Protein AF-A0A2S2NDX3-F1 (afdb_monomer)

Structure (mmCIF, N/CA/C/O backbone):
data_AF-A0A2S2NDX3-F1
#
_entry.id   AF-A0A2S2NDX3-F1
#
loop_
_atom_site.group_PDB
_atom_site.id
_atom_site.type_symbol
_atom_site.label_atom_id
_atom_site.label_alt_id
_atom_site.label_comp_id
_atom_site.label_asym_id
_atom_site.label_entity_id
_atom_site.label_seq_id
_atom_site.pdbx_PDB_ins_code
_atom_site.Cartn_x
_atom_site.Cartn_y
_atom_site.Cartn_z
_atom_site.occupancy
_atom_site.B_iso_or_equiv
_atom_site.auth_seq_id
_atom_site.auth_comp_id
_atom_site.auth_asym_id
_atom_site.auth_atom_id
_atom_site.pdbx_PDB_model_num
ATOM 1 N N . VAL A 1 1 ? 5.506 4.223 -7.690 1.00 62.53 1 VAL A N 1
ATOM 2 C CA . VAL A 1 1 ? 6.049 4.854 -6.460 1.00 62.53 1 VAL A CA 1
ATOM 3 C C . VAL A 1 1 ? 5.544 4.092 -5.237 1.00 62.53 1 VAL A C 1
ATOM 5 O O . VAL A 1 1 ? 4.364 3.764 -5.174 1.00 62.53 1 VAL A O 1
ATOM 8 N N . ALA A 1 2 ? 6.440 3.712 -4.327 1.00 82.56 2 ALA A N 1
ATOM 9 C CA . ALA A 1 2 ? 6.291 2.559 -3.428 1.00 82.56 2 ALA A CA 1
ATOM 10 C C . ALA A 1 2 ? 5.445 2.774 -2.148 1.00 82.56 2 ALA A C 1
ATOM 12 O O . ALA A 1 2 ? 5.479 1.936 -1.256 1.00 82.56 2 ALA A O 1
ATOM 13 N N . VAL A 1 3 ? 4.672 3.859 -2.046 1.00 85.38 3 VAL A N 1
ATOM 14 C CA . VAL A 1 3 ? 4.015 4.288 -0.792 1.00 85.38 3 VAL A CA 1
ATOM 15 C C . VAL A 1 3 ? 2.614 3.695 -0.598 1.00 85.38 3 VAL A C 1
ATOM 17 O O . VAL A 1 3 ? 2.257 3.240 0.487 1.00 85.38 3 VAL A O 1
ATOM 20 N N . PHE A 1 4 ? 1.809 3.629 -1.661 1.00 89.44 4 PHE A N 1
ATOM 21 C CA . PHE A 1 4 ? 0.392 3.268 -1.534 1.00 89.44 4 PHE A CA 1
ATOM 22 C C . PHE A 1 4 ? 0.151 1.811 -1.139 1.00 89.44 4 PHE A C 1
ATOM 24 O O . PHE A 1 4 ? -0.800 1.515 -0.419 1.00 89.44 4 PHE A O 1
ATOM 31 N N . ARG A 1 5 ? 0.982 0.878 -1.617 1.00 89.56 5 ARG A N 1
ATOM 32 C CA . ARG A 1 5 ? 0.830 -0.546 -1.284 1.00 89.56 5 ARG A CA 1
ATOM 33 C C . ARG A 1 5 ? 1.065 -0.799 0.217 1.00 89.56 5 ARG A C 1
ATOM 35 O O . ARG A 1 5 ? 0.191 -1.428 0.816 1.00 89.56 5 ARG A O 1
ATOM 42 N N . PRO A 1 6 ? 2.158 -0.306 0.833 1.00 91.25 6 PRO A N 1
ATOM 43 C CA . PRO A 1 6 ? 2.337 -0.330 2.285 1.00 91.25 6 PRO A CA 1
ATOM 44 C C . PRO A 1 6 ? 1.163 0.276 3.059 1.00 91.25 6 PRO A C 1
ATOM 46 O O . PRO A 1 6 ? 0.637 -0.388 3.951 1.00 91.25 6 PRO A O 1
ATOM 49 N N . ILE A 1 7 ? 0.688 1.469 2.667 1.00 93.25 7 ILE A N 1
ATOM 50 C CA . ILE A 1 7 ? -0.447 2.133 3.337 1.00 93.25 7 ILE A CA 1
ATOM 51 C C . ILE A 1 7 ? -1.693 1.248 3.289 1.00 93.25 7 ILE A C 1
ATOM 53 O O . ILE A 1 7 ? -2.296 0.976 4.321 1.00 93.25 7 ILE A O 1
ATOM 57 N N . LYS A 1 8 ? -2.065 0.740 2.106 1.00 93.06 8 LYS A N 1
ATOM 58 C CA . LYS A 1 8 ? -3.247 -0.125 1.944 1.00 93.06 8 LYS A CA 1
ATOM 59 C C . LYS A 1 8 ? -3.147 -1.406 2.774 1.00 93.06 8 LYS A C 1
ATOM 61 O O . LYS A 1 8 ? -4.170 -1.901 3.240 1.00 93.06 8 LYS A O 1
ATOM 66 N N . ARG A 1 9 ? -1.941 -1.962 2.932 1.00 92.19 9 ARG A N 1
ATOM 67 C CA . ARG A 1 9 ? -1.713 -3.157 3.754 1.00 92.19 9 ARG A CA 1
ATOM 68 C C . ARG A 1 9 ? -1.907 -2.846 5.238 1.00 92.19 9 ARG A C 1
ATOM 70 O O . ARG A 1 9 ? -2.702 -3.533 5.866 1.00 92.19 9 ARG A O 1
ATOM 77 N N . CYS A 1 10 ? -1.241 -1.821 5.773 1.00 94.00 10 CYS A N 1
ATOM 78 C CA . CYS A 1 10 ? -1.425 -1.456 7.182 1.00 94.00 10 CYS A CA 1
ATOM 79 C C . CYS A 1 10 ? -2.853 -1.012 7.476 1.00 94.00 10 CYS A C 1
ATOM 81 O O . CYS A 1 10 ? -3.415 -1.466 8.460 1.00 94.00 10 CYS A O 1
ATOM 83 N N . TRP A 1 11 ? -3.488 -0.251 6.579 1.00 95.44 11 TRP A N 1
ATOM 84 C CA . TRP A 1 11 ? -4.890 0.133 6.736 1.00 95.44 11 TRP A CA 1
ATOM 85 C C . TRP A 1 11 ? -5.793 -1.086 6.941 1.00 95.44 11 TRP A C 1
ATOM 87 O O . TRP A 1 11 ? -6.600 -1.103 7.863 1.00 95.44 11 TRP A O 1
ATOM 97 N N . ARG A 1 12 ? -5.628 -2.147 6.136 1.00 93.50 12 ARG A N 1
ATOM 98 C CA . ARG A 1 12 ? -6.385 -3.396 6.333 1.00 93.50 12 ARG A CA 1
ATOM 99 C C . ARG A 1 12 ? -6.131 -4.012 7.702 1.00 93.50 12 ARG A C 1
ATOM 101 O O . ARG A 1 12 ? -7.098 -4.376 8.354 1.00 93.50 12 ARG A O 1
ATOM 108 N N . ASN A 1 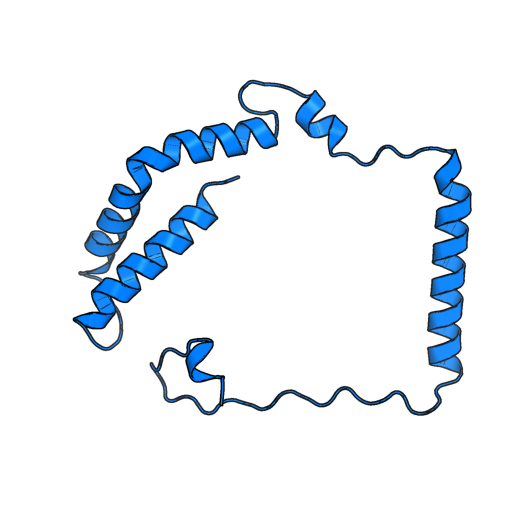13 ? -4.878 -4.072 8.144 1.00 93.25 13 ASN A N 1
ATOM 109 C CA . ASN A 1 13 ? -4.537 -4.612 9.461 1.00 93.25 13 ASN A CA 1
ATOM 110 C C . ASN A 1 13 ? -5.183 -3.788 10.587 1.00 93.25 13 ASN A C 1
ATOM 112 O O . ASN A 1 13 ? -5.778 -4.352 11.499 1.00 93.25 13 ASN A O 1
ATOM 116 N N . THR A 1 14 ? -5.128 -2.457 10.503 1.00 95.25 14 THR A N 1
ATOM 117 C CA . THR A 1 14 ? -5.783 -1.554 11.457 1.00 95.25 14 THR A CA 1
ATOM 118 C C . THR A 1 14 ? -7.294 -1.773 11.485 1.00 95.25 14 THR A C 1
ATOM 120 O O . THR A 1 14 ? -7.887 -1.838 12.563 1.00 95.25 14 THR A O 1
ATOM 123 N N . LEU A 1 15 ? -7.918 -1.941 10.315 1.00 93.31 15 LEU A N 1
ATOM 124 C CA . LEU A 1 15 ? -9.339 -2.260 10.219 1.00 93.31 15 LEU A CA 1
ATOM 125 C C . LEU A 1 15 ? -9.675 -3.637 10.784 1.00 93.31 15 LEU A C 1
ATOM 127 O O . LEU A 1 15 ? -10.699 -3.768 11.447 1.00 93.31 15 LEU A O 1
ATOM 131 N N . ASP A 1 16 ? -8.845 -4.648 10.539 1.00 91.56 16 ASP A N 1
ATOM 132 C CA . ASP A 1 16 ? -9.045 -5.989 11.081 1.00 91.56 16 ASP A CA 1
ATOM 133 C C . ASP A 1 16 ? -8.995 -5.956 12.614 1.00 91.56 16 ASP A C 1
ATOM 135 O 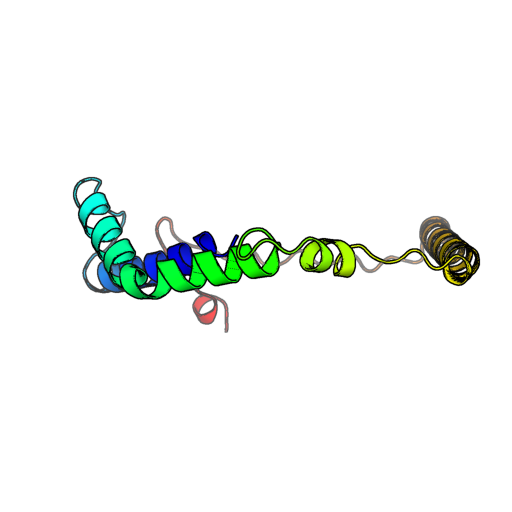O . ASP A 1 16 ? -9.923 -6.441 13.259 1.00 91.56 16 ASP A O 1
ATOM 139 N N . THR A 1 17 ? -8.003 -5.284 13.205 1.00 93.19 17 THR A N 1
ATOM 140 C CA . THR A 1 17 ? -7.906 -5.104 14.664 1.00 93.19 17 THR A CA 1
ATOM 141 C C . THR A 1 17 ? -9.111 -4.359 15.242 1.00 93.19 17 THR A C 1
ATOM 143 O O . THR A 1 17 ? -9.616 -4.728 16.303 1.00 93.19 17 THR A O 1
ATOM 146 N N . TRP A 1 18 ? -9.602 -3.323 14.555 1.00 94.38 18 TRP A N 1
ATOM 147 C CA . TRP A 1 18 ? -10.783 -2.579 15.001 1.00 94.38 18 TRP A CA 1
ATOM 148 C C . TRP A 1 18 ? -12.062 -3.424 14.914 1.00 94.38 18 TRP A C 1
ATOM 150 O O . TRP A 1 18 ? -12.862 -3.417 15.851 1.00 94.38 18 TRP A O 1
ATOM 160 N N . LYS A 1 19 ? -12.228 -4.201 13.835 1.00 90.56 19 LYS A N 1
ATOM 161 C CA . LYS A 1 19 ? -13.397 -5.065 13.594 1.00 90.56 19 LYS A CA 1
ATOM 162 C C . LYS A 1 19 ? -13.482 -6.281 14.514 1.00 90.56 19 LYS A C 1
ATOM 164 O O . LYS A 1 19 ? -14.560 -6.836 14.674 1.00 90.56 19 LYS A O 1
ATOM 169 N N . VAL A 1 20 ? -12.376 -6.698 15.133 1.00 90.50 20 VAL A N 1
ATOM 170 C CA . VAL A 1 20 ? -12.422 -7.721 16.196 1.00 90.50 20 VAL A CA 1
ATOM 171 C C . VAL A 1 20 ? -13.213 -7.214 17.407 1.00 90.50 20 VAL A C 1
ATOM 173 O O . VAL A 1 20 ? -13.880 -7.998 18.072 1.00 90.50 20 VAL A O 1
ATOM 176 N N . LYS A 1 21 ? -13.160 -5.905 17.685 1.00 91.31 21 LYS A N 1
ATOM 177 C CA . LYS A 1 21 ? -13.807 -5.282 18.851 1.00 91.31 21 LYS A CA 1
ATOM 178 C C . LYS A 1 21 ? -15.139 -4.603 18.527 1.00 91.31 21 LYS A C 1
ATOM 180 O O . LYS A 1 21 ? -15.904 -4.317 19.438 1.00 91.31 21 LYS A O 1
ATOM 185 N N . ASN A 1 22 ? -15.402 -4.316 17.252 1.00 91.44 22 ASN A N 1
ATOM 186 C CA . ASN A 1 22 ? -16.551 -3.532 16.802 1.00 91.44 22 ASN A CA 1
ATOM 187 C C . ASN A 1 22 ? -17.218 -4.206 15.599 1.00 91.44 22 ASN A C 1
ATOM 189 O O . ASN A 1 22 ? -16.536 -4.658 14.679 1.00 91.44 22 ASN A O 1
ATOM 193 N N . SER A 1 23 ? -18.549 -4.219 15.557 1.00 86.31 23 SER A N 1
ATOM 194 C CA . SER A 1 23 ? -19.315 -4.685 14.399 1.00 86.31 23 SER A CA 1
ATOM 195 C C . SER A 1 23 ? -19.809 -3.506 13.550 1.00 86.31 23 SER A C 1
ATOM 197 O O . SER A 1 23 ? -20.009 -2.397 14.039 1.00 86.31 23 SER A O 1
ATOM 199 N N . GLY A 1 24 ? -20.011 -3.740 12.251 1.00 85.38 24 GLY A N 1
ATOM 200 C CA . GLY A 1 24 ? -20.622 -2.758 11.352 1.00 85.38 24 GLY A CA 1
ATOM 201 C C . GLY A 1 24 ? -19.658 -1.750 10.712 1.00 85.38 24 GLY A C 1
ATOM 202 O O . GLY A 1 24 ? -18.497 -2.052 10.417 1.00 85.38 24 GLY A O 1
ATOM 203 N N . ILE A 1 25 ? -20.198 -0.572 10.387 1.00 88.44 25 ILE A N 1
ATOM 204 C CA . ILE A 1 25 ? -19.519 0.493 9.635 1.00 88.44 25 ILE A CA 1
ATOM 205 C C . ILE A 1 25 ? -18.696 1.352 10.598 1.00 88.44 25 ILE A C 1
ATOM 207 O O . ILE A 1 25 ? -19.119 1.625 11.715 1.00 88.44 25 ILE A O 1
ATOM 211 N N . ILE A 1 26 ? -17.530 1.811 10.144 1.00 92.06 26 ILE A N 1
ATOM 212 C CA . ILE A 1 26 ? -16.653 2.692 10.921 1.00 92.06 26 ILE A CA 1
ATOM 213 C C . ILE A 1 26 ? -17.333 4.060 11.099 1.00 92.06 26 ILE A C 1
ATOM 215 O O . ILE A 1 26 ? -17.612 4.725 10.094 1.00 92.06 26 ILE A O 1
ATOM 219 N N . PRO A 1 27 ? -17.561 4.523 12.339 1.00 94.19 27 PRO A N 1
ATOM 220 C CA . PRO A 1 27 ? -18.064 5.868 12.593 1.00 94.19 27 PRO A CA 1
ATOM 221 C C . PRO A 1 27 ? -17.080 6.942 12.111 1.00 94.19 27 PRO A C 1
ATOM 223 O O . PRO A 1 27 ? -15.862 6.787 12.224 1.00 94.19 27 PRO A O 1
ATOM 226 N N . LYS A 1 28 ? -17.593 8.086 11.637 1.00 94.12 28 LYS A N 1
ATOM 227 C CA . LYS A 1 28 ? -16.752 9.210 11.173 1.00 94.12 28 LYS A CA 1
ATOM 228 C C . LYS A 1 28 ? -15.816 9.752 12.263 1.00 94.12 28 LYS A C 1
ATOM 230 O O . LYS A 1 28 ? -14.741 10.239 11.939 1.00 94.12 28 LYS A O 1
ATOM 235 N N . SER A 1 29 ? -16.202 9.637 13.534 1.00 96.12 29 SER A N 1
ATOM 236 C CA . SER A 1 29 ? -15.396 10.033 14.698 1.00 96.12 29 SER A CA 1
ATOM 237 C C . SER A 1 29 ? -14.183 9.129 14.942 1.00 96.12 29 SER A C 1
ATOM 239 O O . SER A 1 29 ? -13.166 9.591 15.454 1.00 96.12 29 SER A O 1
ATOM 241 N N . GLU A 1 30 ? -14.266 7.854 14.558 1.00 95.31 30 GLU A N 1
ATOM 242 C CA . GLU A 1 30 ? -13.186 6.880 14.741 1.00 95.31 30 GLU A CA 1
ATOM 243 C C . GLU A 1 30 ? -12.188 6.899 13.578 1.00 95.31 30 GLU A C 1
ATOM 245 O O . GLU A 1 30 ? -11.011 6.584 13.760 1.00 95.31 30 GLU A O 1
ATOM 250 N N . PHE A 1 31 ? -12.621 7.332 12.389 1.00 95.31 31 PHE A N 1
ATOM 251 C CA . PHE A 1 31 ? -11.772 7.375 11.198 1.00 95.31 31 PHE A CA 1
ATO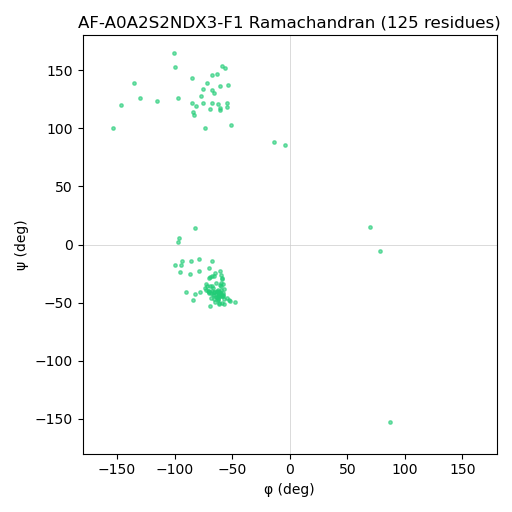M 252 C C . PHE A 1 31 ? -10.431 8.113 11.408 1.00 95.31 31 PHE A C 1
ATOM 254 O O . PHE A 1 31 ? -9.399 7.521 11.078 1.00 95.31 31 PHE A O 1
ATOM 261 N N . PRO A 1 32 ? -10.378 9.333 11.992 1.00 96.88 32 PRO A N 1
ATOM 262 C CA . PRO A 1 32 ? -9.112 10.034 12.212 1.00 96.88 32 PRO A CA 1
ATOM 263 C C . PRO A 1 32 ? -8.136 9.252 13.097 1.00 96.88 32 PRO A C 1
ATOM 265 O O . PRO A 1 32 ? -6.940 9.211 12.807 1.00 96.88 32 PRO A O 1
ATOM 268 N N . LYS A 1 33 ? -8.643 8.582 14.141 1.00 96.50 33 LYS A N 1
ATOM 269 C CA . LYS A 1 33 ? -7.825 7.773 15.058 1.00 96.50 33 LYS A CA 1
ATOM 270 C C . LYS A 1 33 ? -7.231 6.565 14.336 1.00 96.50 33 LYS A C 1
ATOM 272 O O . LYS A 1 33 ? -6.033 6.312 14.427 1.00 96.50 33 LYS A O 1
ATOM 277 N N . LEU A 1 34 ? -8.051 5.849 13.565 1.00 96.81 34 LEU A N 1
ATOM 278 C CA . LEU A 1 34 ? -7.597 4.692 12.788 1.00 96.81 34 LEU A CA 1
ATOM 279 C C . LEU A 1 34 ? -6.571 5.092 11.723 1.00 96.81 34 LEU A C 1
ATOM 281 O O . LEU A 1 34 ? -5.572 4.395 11.526 1.00 96.81 34 LEU A O 1
ATOM 285 N N . LEU A 1 35 ? -6.792 6.223 11.050 1.00 96.00 35 LEU A N 1
ATOM 286 C CA . LEU A 1 35 ? -5.855 6.735 10.056 1.00 96.00 35 LEU A CA 1
ATOM 287 C C . LEU A 1 35 ? -4.512 7.096 10.698 1.00 96.00 35 LEU A C 1
ATOM 289 O O . LEU A 1 35 ? -3.470 6.693 10.182 1.00 96.00 35 LEU A O 1
ATOM 293 N N . ARG A 1 36 ? -4.531 7.783 11.845 1.00 96.25 36 ARG A N 1
ATOM 294 C CA . ARG A 1 36 ? -3.320 8.114 12.603 1.00 96.25 36 ARG A CA 1
ATOM 295 C C . ARG A 1 36 ? -2.530 6.860 12.977 1.00 96.25 36 ARG A C 1
ATOM 297 O O . ARG A 1 36 ? -1.359 6.768 12.619 1.00 96.25 36 ARG A O 1
ATOM 304 N N . ASN A 1 37 ? -3.188 5.863 13.568 1.00 95.06 37 ASN A N 1
ATOM 305 C CA . ASN A 1 37 ? -2.550 4.593 13.932 1.00 95.06 37 ASN A CA 1
ATOM 306 C C . ASN A 1 37 ? -1.902 3.909 12.717 1.00 95.06 37 ASN A C 1
ATOM 308 O O . ASN A 1 37 ? -0.821 3.335 12.811 1.00 95.06 37 ASN A O 1
ATOM 312 N N . THR A 1 38 ? -2.554 3.987 11.554 1.00 95.31 38 THR A N 1
ATOM 313 C CA . THR A 1 38 ? -2.033 3.418 10.302 1.00 95.31 38 THR A CA 1
ATOM 314 C C . THR A 1 38 ? -0.757 4.121 9.838 1.00 95.31 38 THR A C 1
ATOM 316 O O . THR A 1 38 ? 0.170 3.466 9.361 1.00 95.31 38 THR A O 1
ATOM 319 N N . LEU A 1 39 ? -0.704 5.451 9.950 1.00 93.88 39 LEU A N 1
ATOM 320 C CA . LEU A 1 39 ?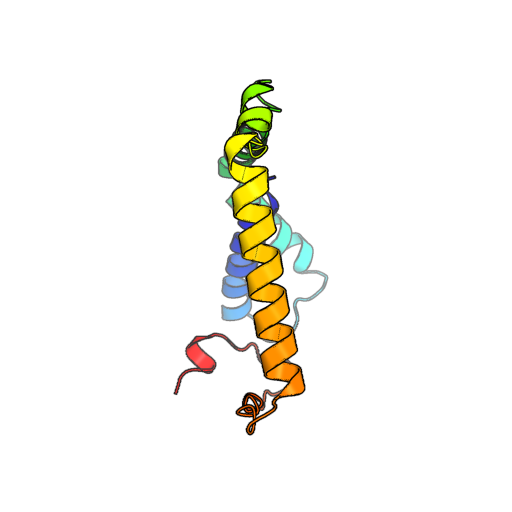 0.462 6.243 9.554 1.00 93.88 39 LEU A CA 1
ATOM 321 C C . LEU A 1 39 ? 1.628 6.068 10.533 1.00 93.88 39 LEU A C 1
ATOM 323 O O . LEU A 1 39 ? 2.768 5.934 10.090 1.00 93.88 39 LEU A O 1
ATOM 327 N N . GLU A 1 40 ? 1.348 5.998 11.835 1.00 94.12 40 GLU A N 1
ATOM 328 C CA . GLU A 1 40 ? 2.356 5.761 12.875 1.00 94.12 40 GLU A CA 1
ATOM 329 C C . GLU A 1 40 ? 3.049 4.404 12.683 1.00 94.12 40 GLU A C 1
ATOM 331 O O . GLU A 1 40 ? 4.279 4.347 12.691 1.00 94.12 40 GLU A O 1
ATOM 336 N N . GLN A 1 41 ? 2.293 3.343 12.364 1.00 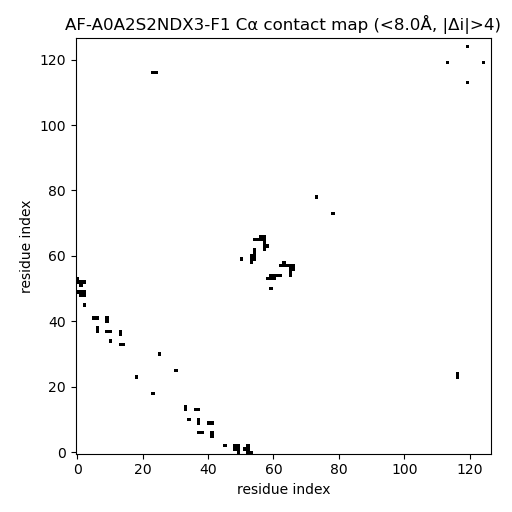90.88 41 GLN A N 1
ATOM 337 C CA . GLN A 1 41 ? 2.847 2.019 12.028 1.00 90.88 41 GLN A CA 1
ATOM 338 C C . GLN A 1 41 ? 3.786 2.032 10.814 1.00 90.88 41 GLN A C 1
ATOM 340 O O . GLN A 1 41 ? 4.649 1.165 10.682 1.00 90.88 41 GLN A O 1
ATOM 345 N N . LEU A 1 42 ? 3.613 2.989 9.900 1.00 90.50 42 LEU A N 1
ATOM 346 C CA . LEU A 1 42 ? 4.420 3.083 8.688 1.00 90.50 42 LEU A CA 1
ATOM 347 C C . LEU A 1 42 ? 5.624 4.010 8.816 1.00 90.50 42 LEU A C 1
ATOM 349 O O . LEU A 1 42 ? 6.502 3.921 7.956 1.00 90.50 42 LEU A O 1
ATOM 353 N N . SER A 1 43 ? 5.642 4.889 9.819 1.00 86.12 43 SER A N 1
ATOM 354 C CA . SER A 1 43 ? 6.546 6.042 9.923 1.00 86.12 43 SER A CA 1
ATOM 355 C C . SER A 1 43 ? 8.012 5.685 9.642 1.00 86.12 43 SER A C 1
ATOM 357 O O . SER A 1 43 ? 8.623 6.274 8.747 1.00 86.12 43 SER A O 1
ATOM 359 N N . GLU A 1 44 ? 8.522 4.636 10.287 1.00 82.38 44 GLU A N 1
ATOM 360 C CA . GLU A 1 44 ? 9.907 4.173 10.150 1.00 82.38 44 GLU A CA 1
ATOM 361 C C . GLU A 1 44 ? 10.220 3.628 8.741 1.00 82.38 44 GLU A C 1
ATOM 363 O O . GLU A 1 44 ? 11.229 3.951 8.112 1.00 82.38 44 GLU A O 1
ATOM 368 N N . SER A 1 45 ? 9.306 2.832 8.177 1.00 87.25 45 SER A N 1
ATOM 369 C CA . SER A 1 45 ? 9.495 2.203 6.861 1.00 87.25 45 SER A CA 1
ATOM 370 C C . SER A 1 45 ? 9.232 3.152 5.686 1.00 87.25 45 SER A C 1
ATOM 372 O O . SER A 1 45 ? 9.729 2.932 4.577 1.00 87.25 45 SER A O 1
ATOM 374 N N . MET A 1 46 ? 8.449 4.213 5.902 1.00 89.75 46 MET A N 1
ATOM 375 C CA . MET A 1 46 ? 7.951 5.088 4.841 1.00 89.75 46 MET A CA 1
ATOM 376 C C . MET A 1 46 ? 9.095 5.784 4.106 1.00 89.75 46 MET A C 1
ATOM 378 O O . MET A 1 46 ? 9.138 5.778 2.874 1.00 89.75 46 MET A O 1
ATOM 382 N N . LYS A 1 47 ? 10.056 6.329 4.857 1.00 90.12 47 LYS A N 1
ATOM 383 C CA . LYS A 1 47 ? 11.227 7.021 4.305 1.00 90.12 47 LYS A CA 1
ATOM 384 C C . LYS A 1 47 ? 12.035 6.100 3.389 1.00 90.12 47 LYS A C 1
ATOM 386 O O . LYS A 1 47 ? 12.404 6.493 2.282 1.00 90.12 47 LYS A O 1
ATOM 391 N N . ASN A 1 48 ? 12.257 4.861 3.820 1.00 90.69 48 ASN A N 1
ATOM 392 C CA . ASN A 1 48 ? 13.018 3.870 3.060 1.00 90.69 48 ASN A CA 1
ATOM 393 C C . ASN A 1 48 ? 12.250 3.388 1.825 1.00 90.69 48 ASN A C 1
ATOM 395 O O . ASN A 1 48 ? 12.831 3.292 0.744 1.00 90.69 48 ASN A O 1
ATOM 399 N N . ASN A 1 49 ? 10.936 3.183 1.943 1.00 91.19 49 ASN A N 1
ATOM 400 C CA . ASN A 1 49 ? 10.075 2.837 0.812 1.00 91.19 49 ASN A CA 1
ATOM 401 C C . ASN A 1 49 ? 10.079 3.939 -0.256 1.00 91.19 49 ASN A C 1
ATOM 403 O O . ASN A 1 49 ? 10.203 3.640 -1.443 1.00 91.19 49 ASN A O 1
ATOM 407 N N . ILE A 1 50 ? 9.989 5.211 0.147 1.00 91.88 50 ILE A N 1
ATOM 408 C CA . ILE A 1 50 ? 10.059 6.353 -0.776 1.00 91.88 50 ILE A CA 1
ATOM 409 C C . ILE A 1 50 ? 11.410 6.374 -1.491 1.00 91.88 50 ILE A C 1
ATOM 411 O O . ILE A 1 50 ? 11.439 6.383 -2.722 1.00 91.88 50 ILE A O 1
ATOM 415 N N . LYS A 1 51 ? 12.518 6.304 -0.739 1.00 92.38 51 LYS A N 1
ATOM 416 C CA . LYS A 1 51 ? 13.875 6.275 -1.305 1.00 92.38 51 LYS A CA 1
ATOM 417 C C . LYS A 1 51 ? 14.061 5.117 -2.286 1.00 92.38 51 LYS A C 1
ATOM 419 O O . LYS A 1 51 ? 14.530 5.331 -3.397 1.00 92.38 51 LYS A O 1
ATOM 424 N N . SER A 1 52 ? 13.638 3.910 -1.916 1.00 91.12 52 SER A N 1
ATOM 425 C CA . SER A 1 52 ? 13.710 2.727 -2.782 1.00 91.12 52 SER A CA 1
ATOM 426 C C . SER A 1 52 ? 12.860 2.893 -4.047 1.00 91.12 52 SER A C 1
ATOM 428 O O . SER A 1 52 ? 13.324 2.636 -5.159 1.00 91.12 52 SER A O 1
ATOM 430 N N . GLY A 1 53 ? 11.634 3.404 -3.899 1.00 92.44 53 GLY A N 1
ATOM 431 C CA . GLY A 1 53 ? 10.735 3.679 -5.015 1.00 92.44 53 GLY A CA 1
ATOM 432 C C . GLY A 1 53 ? 11.302 4.703 -5.998 1.00 92.44 53 GLY A C 1
ATOM 433 O O . GLY A 1 53 ? 11.191 4.494 -7.203 1.00 92.44 53 GLY A O 1
ATOM 434 N N . PHE A 1 54 ? 11.922 5.772 -5.497 1.00 94.19 54 PHE A N 1
ATOM 435 C CA . PHE A 1 54 ? 12.581 6.786 -6.324 1.00 94.19 54 PHE A CA 1
ATOM 436 C C . PHE A 1 54 ? 13.890 6.295 -6.937 1.00 94.19 54 PHE A C 1
ATOM 438 O O . PHE A 1 54 ? 14.197 6.645 -8.076 1.00 94.19 54 PHE A O 1
ATOM 445 N N . SER A 1 55 ? 14.633 5.440 -6.240 1.00 93.62 55 SER A N 1
ATOM 446 C CA . SER A 1 55 ? 15.836 4.809 -6.784 1.00 93.62 55 SER A CA 1
ATOM 447 C C . SER A 1 55 ? 15.494 3.893 -7.960 1.00 93.62 55 SER A C 1
ATOM 449 O O . SER A 1 55 ? 16.153 3.922 -9.000 1.00 93.62 55 SER A O 1
ATOM 451 N N . ALA A 1 56 ? 14.397 3.139 -7.853 1.00 90.62 56 ALA A N 1
ATOM 452 C CA . ALA A 1 56 ? 13.915 2.278 -8.928 1.00 90.62 56 ALA A CA 1
ATOM 453 C C . ALA A 1 56 ? 13.464 3.054 -10.180 1.00 90.62 56 ALA A C 1
ATOM 455 O O . ALA A 1 56 ? 13.456 2.477 -11.270 1.00 90.62 56 ALA A O 1
ATOM 456 N N . THR A 1 57 ? 13.071 4.322 -10.041 1.00 92.38 57 THR A N 1
ATOM 457 C CA . THR A 1 57 ? 12.712 5.209 -11.160 1.00 92.38 57 THR A CA 1
ATOM 458 C C . THR A 1 57 ? 13.859 6.124 -11.587 1.00 92.38 57 THR A C 1
ATOM 460 O O . THR A 1 57 ? 13.656 6.954 -12.461 1.00 92.38 57 THR A O 1
ATOM 463 N N . GLY A 1 58 ? 15.043 6.014 -10.974 1.00 93.25 58 GLY A N 1
ATOM 464 C CA . GLY A 1 58 ? 16.187 6.877 -11.283 1.00 93.25 58 GLY A CA 1
ATOM 465 C C . GLY A 1 58 ? 16.029 8.336 -10.844 1.00 93.25 58 GLY A C 1
ATOM 466 O O . GLY A 1 58 ? 16.792 9.180 -11.300 1.00 93.25 58 GLY A O 1
ATOM 467 N N . ILE A 1 59 ? 15.052 8.642 -9.981 1.00 93.75 59 ILE A N 1
ATOM 468 C CA . ILE A 1 59 ? 14.797 10.001 -9.475 1.00 93.75 59 ILE A CA 1
ATOM 469 C C . ILE A 1 59 ? 15.735 10.321 -8.306 1.00 93.75 59 ILE A C 1
ATOM 471 O O . ILE A 1 59 ? 16.271 11.421 -8.236 1.00 93.75 59 ILE A O 1
ATOM 475 N N . TYR A 1 60 ? 15.939 9.370 -7.386 1.00 93.06 60 TYR A N 1
ATOM 476 C CA . TYR A 1 60 ? 16.782 9.587 -6.208 1.00 93.06 60 TYR A CA 1
ATOM 477 C C . TYR A 1 60 ? 17.534 8.319 -5.755 1.00 93.06 60 TYR A C 1
ATOM 479 O O . TYR A 1 60 ? 16.885 7.344 -5.367 1.00 93.06 60 TYR A O 1
ATOM 487 N N . PRO A 1 61 ? 18.881 8.337 -5.722 1.00 93.75 61 PRO A N 1
ATOM 488 C CA . PRO A 1 61 ? 19.745 9.329 -6.370 1.00 93.75 61 PRO A CA 1
ATOM 489 C C . PRO A 1 61 ? 19.465 9.414 -7.876 1.00 93.75 61 PRO A C 1
ATOM 491 O O . PRO A 1 61 ? 19.009 8.435 -8.473 1.00 93.75 61 PRO A O 1
ATOM 494 N N . PHE A 1 62 ? 19.701 10.580 -8.477 1.00 95.88 62 PHE A N 1
ATOM 495 C CA . PHE A 1 62 ? 19.430 10.777 -9.898 1.00 95.88 62 PHE A CA 1
ATOM 496 C C . PHE A 1 62 ? 20.303 9.842 -10.745 1.00 95.88 62 PHE A C 1
ATOM 498 O O . PHE A 1 62 ? 21.530 9.875 -10.663 1.00 95.88 62 PHE A O 1
ATOM 505 N N . ASN A 1 63 ? 19.671 8.986 -11.548 1.00 95.88 63 ASN A N 1
ATOM 506 C CA . ASN A 1 63 ? 20.353 8.074 -12.460 1.00 95.88 63 ASN A CA 1
ATOM 507 C C . ASN A 1 63 ? 19.449 7.732 -13.651 1.00 95.88 63 ASN A C 1
ATOM 509 O O . ASN A 1 63 ? 18.601 6.839 -13.573 1.00 95.88 63 ASN A O 1
ATOM 513 N N . LYS A 1 64 ? 19.683 8.397 -14.787 1.00 94.12 64 LYS A N 1
ATOM 514 C CA . LYS A 1 64 ? 18.935 8.176 -16.035 1.00 94.12 64 LYS A CA 1
ATOM 515 C C . LYS A 1 64 ? 19.005 6.736 -16.561 1.00 94.12 64 LYS A C 1
ATOM 517 O O . LYS A 1 64 ? 18.036 6.260 -17.146 1.00 94.12 64 LYS A O 1
ATOM 522 N N . GLN A 1 65 ? 20.099 6.013 -16.302 1.00 94.19 65 GLN A N 1
ATOM 523 C CA . GLN A 1 65 ? 20.274 4.642 -16.796 1.00 94.19 65 GLN A CA 1
ATOM 524 C C . GLN A 1 65 ? 19.262 3.672 -16.176 1.00 94.19 65 GLN A C 1
ATOM 526 O O . GLN A 1 65 ? 18.849 2.713 -16.820 1.00 94.19 65 GLN A O 1
ATOM 531 N N . LYS A 1 66 ? 18.769 3.948 -14.958 1.00 92.81 66 LYS A N 1
ATOM 532 C CA . LYS A 1 66 ? 17.690 3.156 -14.336 1.00 92.81 66 LYS A CA 1
ATOM 533 C C . LYS A 1 66 ? 16.405 3.148 -15.164 1.00 92.81 66 LYS A C 1
ATOM 535 O O . LYS A 1 66 ? 15.670 2.163 -15.110 1.00 92.81 66 LYS A O 1
ATOM 540 N N . VAL A 1 67 ? 16.120 4.242 -15.869 1.00 90.25 67 VAL A N 1
ATOM 541 C CA . VAL A 1 67 ? 14.958 4.356 -16.757 1.00 90.25 67 VAL A CA 1
ATOM 542 C C . VAL A 1 67 ? 15.287 3.764 -18.120 1.00 90.25 67 VAL A C 1
ATOM 544 O O . VAL A 1 67 ? 14.523 2.932 -18.595 1.00 90.25 67 VAL A O 1
ATOM 547 N N . LEU A 1 68 ? 16.436 4.122 -18.703 1.00 90.25 68 LEU A N 1
ATOM 548 C CA . LEU A 1 68 ? 16.849 3.644 -20.028 1.00 90.25 68 LEU A CA 1
ATOM 549 C C . LEU A 1 68 ? 16.928 2.112 -20.096 1.00 90.25 68 LEU A C 1
ATOM 551 O O . LEU A 1 68 ? 16.387 1.528 -21.023 1.00 90.25 68 LEU A O 1
ATOM 555 N N . ASN A 1 69 ? 17.457 1.451 -19.063 1.00 88.88 69 ASN A N 1
ATOM 556 C CA . ASN A 1 69 ? 17.533 -0.015 -19.004 1.00 88.88 69 ASN A CA 1
ATOM 557 C C . ASN A 1 69 ? 16.163 -0.712 -18.884 1.00 88.88 69 ASN A C 1
ATOM 559 O O . ASN A 1 69 ? 16.082 -1.929 -19.018 1.00 88.88 69 ASN A O 1
ATOM 563 N N . LYS A 1 70 ? 15.093 0.023 -18.552 1.00 86.56 70 LYS A N 1
ATOM 564 C CA . LYS A 1 70 ? 13.717 -0.506 -18.510 1.00 86.56 70 LYS A CA 1
ATOM 565 C C . LYS A 1 70 ? 12.965 -0.286 -19.812 1.00 86.56 70 LYS A C 1
ATOM 567 O O . LYS A 1 70 ? 11.898 -0.871 -19.984 1.00 86.56 70 LYS A O 1
ATOM 572 N N . VAL A 1 71 ? 13.477 0.576 -20.685 1.00 86.12 71 VAL A N 1
ATOM 573 C CA . VAL A 1 71 ? 12.943 0.728 -22.031 1.00 86.12 71 VAL A CA 1
ATOM 574 C C . VAL A 1 71 ? 13.429 -0.485 -22.822 1.00 86.12 71 VAL A C 1
ATOM 576 O O . VAL A 1 71 ? 14.640 -0.702 -22.878 1.00 86.12 71 VAL A O 1
ATOM 579 N N . PRO A 1 72 ? 12.529 -1.305 -23.391 1.00 81.44 72 PRO A N 1
ATOM 580 C CA . PRO A 1 72 ? 12.936 -2.404 -24.250 1.00 81.44 72 PRO A CA 1
ATOM 581 C C . PRO A 1 72 ? 13.830 -1.863 -25.365 1.00 81.44 72 PRO A C 1
ATOM 583 O O . PRO A 1 72 ? 13.427 -0.964 -26.106 1.00 81.44 72 PRO A O 1
ATOM 586 N N . SER A 1 73 ? 15.055 -2.372 -25.459 1.00 72.12 73 SER A N 1
ATOM 587 C CA . SER A 1 73 ? 15.931 -2.068 -26.583 1.00 72.12 73 SER A CA 1
ATOM 588 C C . SER A 1 73 ? 15.338 -2.738 -27.816 1.00 72.12 73 SER A C 1
ATOM 590 O O . SER A 1 73 ? 15.202 -3.959 -27.853 1.00 72.12 73 SER A O 1
ATOM 592 N N . ARG A 1 74 ? 14.942 -1.942 -28.809 1.00 63.75 74 ARG A N 1
ATOM 593 C CA . ARG A 1 74 ? 14.545 -2.460 -30.116 1.00 63.75 74 ARG A CA 1
ATOM 594 C C . ARG A 1 74 ? 15.823 -2.903 -30.824 1.00 63.75 74 ARG A C 1
ATOM 596 O O . ARG A 1 74 ? 16.589 -2.059 -31.275 1.00 63.75 74 ARG A O 1
ATOM 603 N N . SER A 1 75 ? 16.112 -4.200 -30.820 1.00 66.94 75 SER A N 1
ATOM 604 C CA . SER A 1 75 ? 17.148 -4.765 -31.683 1.00 66.94 75 SER A CA 1
ATOM 605 C C . SER A 1 75 ? 16.580 -4.872 -33.094 1.00 66.94 75 SER A C 1
ATOM 607 O O . SER A 1 75 ? 15.503 -5.437 -33.277 1.00 66.94 75 SER A O 1
ATOM 609 N N . GLU A 1 76 ? 17.285 -4.333 -34.089 1.00 62.16 76 GLU A N 1
ATOM 610 C CA . GLU A 1 76 ? 16.812 -4.347 -35.484 1.00 62.16 76 GLU A CA 1
ATOM 611 C C . GLU A 1 76 ? 16.624 -5.774 -36.033 1.00 62.16 76 GLU A C 1
ATOM 613 O O . GLU A 1 76 ? 15.799 -6.005 -36.911 1.00 62.16 76 GLU A O 1
ATOM 618 N N . GLU A 1 77 ? 17.303 -6.762 -35.443 1.00 60.06 77 GLU A N 1
ATOM 619 C CA . GLU A 1 77 ? 17.159 -8.185 -35.776 1.00 60.06 77 GLU A CA 1
ATOM 620 C C . GLU A 1 77 ? 15.799 -8.780 -35.355 1.00 60.06 77 GLU A C 1
ATOM 622 O O . GLU A 1 77 ? 15.304 -9.698 -36.007 1.00 60.06 77 GLU A O 1
ATOM 627 N N . ASN A 1 78 ? 15.150 -8.239 -34.315 1.00 57.81 78 ASN A N 1
ATOM 628 C CA . ASN A 1 78 ? 13.879 -8.763 -33.795 1.00 57.81 78 ASN A CA 1
ATOM 629 C C . ASN A 1 78 ? 12.643 -8.223 -34.529 1.00 57.81 78 ASN A C 1
ATOM 631 O O . ASN A 1 78 ? 11.558 -8.776 -34.365 1.00 57.81 78 ASN A O 1
ATOM 635 N N . ASP A 1 79 ? 12.765 -7.158 -35.324 1.00 59.91 79 ASP A N 1
ATOM 636 C CA . ASP A 1 79 ? 11.602 -6.517 -35.950 1.00 59.91 79 ASP A CA 1
ATOM 637 C C . ASP A 1 79 ? 10.966 -7.388 -37.041 1.00 59.91 79 ASP A C 1
ATOM 639 O O . ASP A 1 79 ? 9.740 -7.480 -37.123 1.00 59.91 79 ASP A O 1
ATOM 643 N N . ASN A 1 80 ? 11.780 -8.068 -37.853 1.00 61.72 80 ASN A N 1
ATOM 644 C CA . ASN A 1 80 ? 11.271 -8.925 -38.926 1.00 61.72 80 ASN A CA 1
ATOM 645 C C . ASN A 1 80 ? 10.657 -10.226 -38.393 1.00 61.72 80 ASN A C 1
ATOM 647 O O . ASN A 1 80 ? 9.637 -10.675 -38.915 1.00 61.72 80 ASN A O 1
ATOM 651 N N . ASP A 1 81 ? 11.247 -10.813 -37.351 1.00 64.38 81 ASP A N 1
ATOM 652 C CA . ASP A 1 81 ? 10.778 -12.077 -36.774 1.00 64.38 81 ASP A CA 1
ATOM 653 C C . ASP A 1 81 ? 9.539 -11.871 -35.881 1.00 64.38 81 ASP A C 1
ATOM 655 O O . ASP A 1 81 ? 8.544 -12.588 -36.004 1.00 64.38 81 ASP A O 1
ATOM 659 N N . LEU A 1 82 ? 9.517 -10.801 -35.071 1.00 63.94 82 LEU A N 1
ATOM 660 C CA . LEU A 1 82 ? 8.354 -10.438 -34.253 1.00 63.94 82 LEU A CA 1
ATOM 661 C C . LEU A 1 82 ? 7.162 -9.993 -35.109 1.00 63.94 82 LEU A C 1
ATOM 663 O O . LEU A 1 82 ? 6.022 -10.350 -34.802 1.00 63.94 82 LEU A O 1
ATOM 667 N N . SER A 1 83 ? 7.406 -9.225 -36.179 1.00 66.88 83 SER A N 1
ATOM 668 C CA . SER A 1 83 ? 6.342 -8.801 -37.093 1.00 66.88 83 SER A CA 1
ATOM 669 C C . SER A 1 83 ? 5.708 -10.003 -37.788 1.00 66.88 83 SER A C 1
ATOM 671 O O . SER A 1 83 ? 4.480 -10.099 -37.785 1.00 66.88 83 SER A O 1
ATOM 673 N N . ARG A 1 84 ? 6.521 -10.951 -38.284 1.00 69.06 84 ARG A N 1
ATOM 674 C CA . ARG A 1 84 ? 6.040 -12.207 -38.883 1.00 69.06 84 ARG A CA 1
ATOM 675 C C . ARG A 1 84 ? 5.251 -13.048 -37.884 1.00 69.06 84 ARG A C 1
ATOM 677 O O . ARG A 1 84 ? 4.105 -13.391 -38.173 1.00 69.06 84 ARG A O 1
ATOM 684 N N . SER A 1 85 ? 5.805 -13.281 -36.694 1.00 7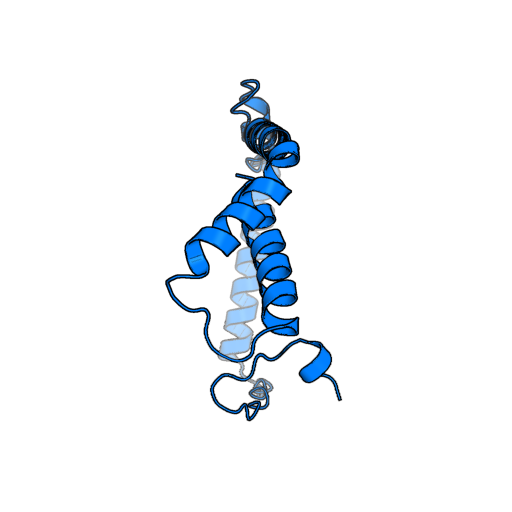8.50 85 SER A N 1
ATOM 685 C CA . SER A 1 85 ? 5.159 -14.069 -35.638 1.00 78.50 85 SER A CA 1
ATOM 686 C C . SER A 1 85 ? 3.801 -13.493 -35.221 1.00 78.50 85 SER A C 1
ATOM 688 O O . SER A 1 85 ? 2.822 -14.230 -35.091 1.00 78.50 85 SER A O 1
ATOM 690 N N . TRP A 1 86 ? 3.699 -12.168 -35.063 1.00 82.31 86 TRP A N 1
ATOM 691 C CA . TRP A 1 86 ? 2.430 -11.536 -34.703 1.00 82.31 86 TRP A CA 1
ATOM 692 C C . TRP A 1 86 ? 1.407 -11.593 -35.840 1.00 82.31 86 TRP A C 1
ATOM 694 O O . TRP A 1 86 ? 0.236 -11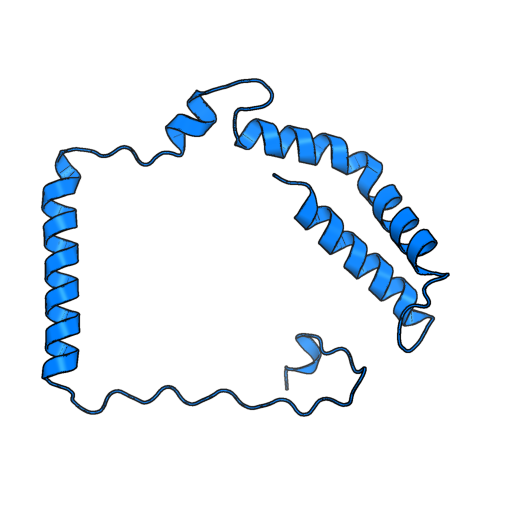.879 -35.583 1.00 82.31 86 TRP A O 1
ATOM 704 N N . THR A 1 87 ? 1.826 -11.361 -37.092 1.00 86.69 87 THR A N 1
ATOM 705 C CA . THR A 1 87 ? 0.917 -11.487 -38.241 1.00 86.69 87 THR A CA 1
ATOM 706 C C . THR A 1 87 ? 0.393 -12.908 -38.407 1.00 86.69 87 THR A C 1
ATOM 708 O O . THR A 1 87 ? -0.792 -13.080 -38.673 1.00 86.69 87 THR A O 1
ATOM 711 N N . GLU A 1 88 ? 1.234 -13.917 -38.191 1.00 87.56 88 GLU A N 1
ATOM 712 C CA . GLU A 1 88 ? 0.856 -15.325 -38.314 1.00 87.56 88 GLU A CA 1
ATOM 713 C C . GLU A 1 88 ? -0.120 -15.735 -37.202 1.00 87.56 88 GLU A C 1
ATOM 715 O O . GLU A 1 88 ? -1.205 -16.238 -37.490 1.00 87.56 88 GLU A O 1
ATOM 720 N N . ALA A 1 89 ? 0.163 -15.363 -35.947 1.00 85.56 89 ALA A N 1
ATOM 721 C CA . ALA A 1 89 ? -0.767 -15.566 -34.833 1.00 85.56 89 ALA A CA 1
ATOM 722 C C . ALA A 1 89 ? -2.117 -14.853 -35.049 1.00 85.56 89 ALA A C 1
ATOM 724 O O . ALA A 1 89 ? -3.171 -15.358 -34.659 1.00 85.56 89 ALA A O 1
ATOM 725 N N . PHE A 1 90 ? -2.110 -13.671 -35.672 1.00 88.19 90 PHE A N 1
ATOM 726 C CA . PHE A 1 90 ? -3.337 -12.946 -35.996 1.00 88.19 90 PHE A CA 1
ATOM 727 C C . PHE A 1 90 ? -4.141 -13.645 -37.101 1.00 88.19 90 PHE A C 1
ATOM 729 O O . PHE A 1 90 ? -5.366 -13.747 -36.996 1.00 88.19 90 PHE A O 1
ATOM 736 N N . VAL A 1 91 ? -3.465 -14.169 -38.130 1.00 89.69 91 VAL A N 1
ATOM 737 C CA . VAL A 1 91 ? -4.087 -14.977 -39.189 1.00 89.69 91 VAL A CA 1
ATOM 738 C C . VAL A 1 91 ? -4.698 -16.256 -38.615 1.00 89.69 91 VAL A C 1
ATOM 740 O O . VAL A 1 91 ? -5.831 -16.578 -38.976 1.00 89.69 91 VAL A O 1
ATOM 743 N N . ASP A 1 92 ? -4.033 -16.932 -37.679 1.00 86.50 92 ASP A N 1
ATOM 744 C CA . ASP A 1 92 ? -4.572 -18.116 -36.996 1.00 86.50 92 ASP A CA 1
ATOM 745 C C . ASP A 1 92 ? -5.841 -17.791 -36.203 1.00 86.50 92 ASP A C 1
ATOM 747 O O . ASP A 1 92 ? -6.868 -18.448 -36.375 1.00 86.50 92 ASP A O 1
ATOM 751 N N . ILE A 1 93 ? -5.827 -16.713 -35.409 1.00 86.06 93 ILE A N 1
A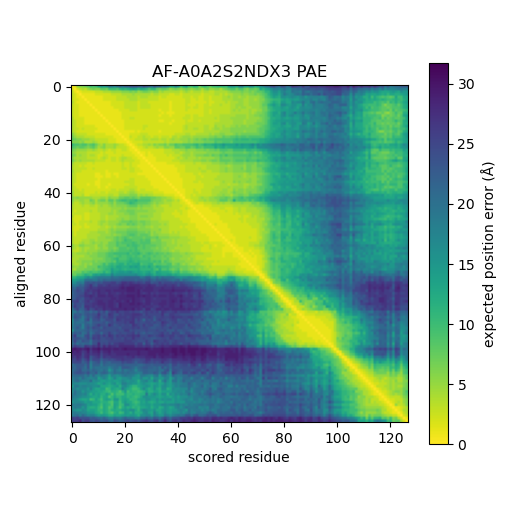TOM 752 C CA . ILE A 1 93 ? -7.013 -16.264 -34.661 1.00 86.06 93 ILE A CA 1
ATOM 753 C C . ILE A 1 93 ? -8.180 -15.973 -35.615 1.00 86.06 93 ILE A C 1
ATOM 755 O O . ILE A 1 93 ? -9.321 -16.360 -35.348 1.00 86.06 93 ILE A O 1
ATOM 759 N N . LEU A 1 94 ? -7.923 -15.287 -36.732 1.00 87.44 94 LEU A N 1
ATOM 760 C CA . LEU A 1 94 ? -8.957 -14.992 -37.725 1.00 87.44 94 LEU A CA 1
ATOM 761 C C . LEU A 1 94 ? -9.458 -16.257 -38.430 1.00 87.44 94 LEU A C 1
ATOM 763 O O . LEU A 1 94 ? -10.653 -16.361 -38.717 1.00 87.44 94 LEU A O 1
ATOM 767 N N . SER A 1 95 ? -8.573 -17.221 -38.671 1.00 85.88 95 SER A N 1
ATOM 768 C CA . SER A 1 95 ? -8.904 -18.520 -39.255 1.00 85.88 95 SER A CA 1
ATOM 769 C C . SER A 1 95 ? -9.785 -19.338 -38.314 1.00 85.88 95 SER A C 1
ATOM 771 O O . SER A 1 95 ? -10.817 -19.851 -38.745 1.00 85.88 95 SER A O 1
ATOM 773 N N . ASP A 1 96 ? -9.472 -19.369 -37.020 1.00 81.56 96 ASP A N 1
ATOM 774 C CA . ASP A 1 96 ? -10.291 -20.004 -35.982 1.00 81.56 96 ASP A CA 1
ATOM 775 C C . ASP A 1 96 ? -11.677 -19.356 -35.862 1.00 81.56 96 ASP A C 1
ATOM 777 O O . ASP A 1 96 ? -12.701 -20.041 -35.747 1.00 81.56 96 ASP A O 1
ATOM 781 N N . VAL A 1 97 ? -11.743 -18.022 -35.938 1.00 81.50 97 VAL A N 1
ATOM 782 C CA . VAL A 1 97 ? -13.013 -17.277 -35.929 1.00 81.50 97 VAL A CA 1
ATOM 783 C C . VAL A 1 97 ? -13.835 -17.548 -37.191 1.00 81.50 97 VAL A C 1
ATOM 785 O O . VAL A 1 97 ? -15.064 -17.638 -37.104 1.00 81.50 97 VAL A O 1
ATOM 788 N N . ARG A 1 98 ? -13.182 -17.681 -38.349 1.00 80.50 98 ARG A N 1
ATOM 789 C CA . ARG A 1 98 ? -13.823 -17.984 -39.636 1.00 80.50 98 ARG A CA 1
ATOM 790 C C . ARG A 1 98 ? -14.311 -19.433 -39.708 1.00 80.50 98 ARG A C 1
ATOM 792 O O . ARG A 1 98 ? -15.378 -19.676 -40.262 1.00 80.50 98 ARG A O 1
ATOM 799 N N . ASN A 1 99 ? -13.573 -20.369 -39.113 1.00 79.00 99 ASN A N 1
ATOM 800 C CA . ASN A 1 99 ? -13.824 -21.808 -39.208 1.00 79.00 99 ASN A CA 1
ATOM 801 C C . ASN A 1 99 ? -14.630 -22.394 -38.037 1.00 79.00 99 ASN A C 1
ATOM 803 O O . ASN A 1 99 ? -14.770 -23.614 -37.988 1.00 79.00 99 ASN A O 1
ATOM 807 N N . LYS A 1 100 ? -15.133 -21.561 -37.105 1.00 64.00 100 LYS A N 1
ATOM 808 C CA . LYS A 1 100 ? -15.896 -21.916 -35.884 1.00 64.00 100 LYS A CA 1
ATOM 809 C C . LYS A 1 100 ? -16.413 -23.365 -35.839 1.00 64.00 100 LYS A C 1
ATOM 811 O O . LYS A 1 100 ? -17.566 -23.642 -36.160 1.00 64.00 100 LYS A O 1
ATOM 816 N N . LYS A 1 101 ? -15.577 -24.269 -35.323 1.00 59.47 101 LYS A N 1
ATOM 817 C CA . LYS A 1 101 ? -16.034 -25.480 -34.636 1.00 59.47 101 LYS A CA 1
ATOM 818 C C . LYS A 1 101 ? -16.289 -25.078 -33.188 1.00 59.47 101 LYS A C 1
ATOM 820 O O . LYS A 1 101 ? -15.401 -24.515 -32.558 1.00 59.47 101 LYS A O 1
ATOM 825 N N . ASP A 1 102 ? -17.521 -25.273 -32.728 1.00 62.47 102 ASP A N 1
ATOM 826 C CA . ASP A 1 102 ? -18.044 -25.039 -31.374 1.00 62.47 102 ASP A CA 1
ATOM 827 C C . ASP A 1 102 ? -17.013 -24.589 -30.321 1.00 62.47 102 ASP A C 1
ATOM 829 O O . ASP A 1 102 ? -16.470 -25.387 -29.556 1.00 62.47 102 ASP A O 1
ATOM 833 N N . LEU A 1 103 ? -16.755 -23.277 -30.247 1.00 62.69 103 LEU A N 1
ATOM 834 C CA . LEU A 1 103 ? -15.922 -22.714 -29.188 1.00 62.69 103 LEU A CA 1
ATOM 835 C C . LEU A 1 103 ? -16.581 -23.029 -27.843 1.00 62.69 103 LEU A C 1
ATOM 837 O O . LEU A 1 103 ? -17.692 -22.566 -27.563 1.00 62.69 103 LEU A O 1
ATOM 841 N N . VAL A 1 104 ? -15.885 -23.805 -27.007 1.00 64.69 104 VAL A N 1
ATOM 842 C CA . VAL A 1 104 ? -16.296 -24.143 -25.640 1.00 64.69 104 VAL A CA 1
ATOM 843 C C . VAL A 1 104 ? -16.649 -22.850 -24.904 1.00 64.69 104 VAL A C 1
ATOM 845 O O . VAL A 1 104 ? -15.778 -22.078 -24.496 1.00 64.69 104 VAL A O 1
ATOM 848 N N . LYS A 1 105 ? -17.950 -22.575 -24.752 1.00 68.00 105 LYS A N 1
ATOM 849 C CA . LYS A 1 105 ? -18.429 -21.374 -24.062 1.00 68.00 105 LYS A CA 1
ATOM 850 C C . LYS A 1 105 ? -17.907 -21.414 -22.628 1.00 68.00 105 LYS A C 1
ATOM 852 O O . LYS A 1 105 ? -18.283 -22.295 -21.853 1.00 68.00 105 LYS A O 1
ATOM 857 N N . LYS A 1 106 ? -17.052 -20.452 -22.256 1.00 71.44 106 LYS A N 1
ATOM 858 C CA . LYS A 1 106 ? -16.583 -20.305 -20.871 1.00 71.44 106 LYS A CA 1
ATOM 859 C C . LYS A 1 106 ? -17.803 -20.205 -19.951 1.00 71.44 106 LYS A C 1
ATOM 861 O O . LYS A 1 106 ? -18.616 -19.290 -20.080 1.00 71.44 106 LYS A O 1
ATOM 866 N N . ARG A 1 1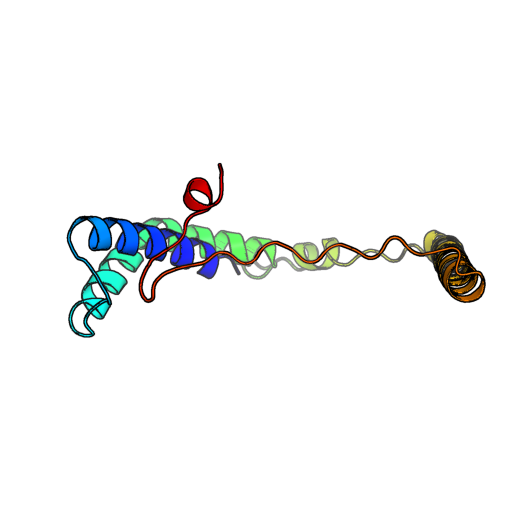07 ? -17.950 -21.164 -19.032 1.00 74.00 107 ARG A N 1
ATOM 867 C CA . ARG A 1 107 ? -19.057 -21.174 -18.067 1.00 74.00 107 ARG A CA 1
ATOM 868 C C . ARG A 1 107 ? -18.912 -19.982 -17.121 1.00 74.00 107 ARG A C 1
ATOM 870 O O . ARG A 1 107 ? -17.843 -19.752 -16.561 1.00 74.00 107 ARG A O 1
ATOM 877 N N . ARG A 1 108 ? -19.995 -19.222 -16.936 1.00 78.25 108 ARG A N 1
ATOM 878 C CA . ARG A 1 108 ? -20.034 -18.103 -15.984 1.00 78.25 108 ARG A CA 1
ATOM 879 C C . ARG A 1 108 ? -19.773 -18.627 -14.568 1.00 78.25 108 ARG A C 1
ATOM 881 O O . ARG A 1 108 ? -20.342 -19.643 -14.177 1.00 78.25 108 ARG A O 1
ATOM 888 N N . GLY A 1 109 ? -18.948 -17.919 -13.795 1.00 76.94 109 GLY A N 1
ATOM 889 C CA . GLY A 1 109 ? -18.692 -18.257 -12.392 1.00 76.94 109 GLY A CA 1
ATOM 890 C C . GLY A 1 109 ? -19.967 -18.264 -11.533 1.00 76.94 109 GLY A C 1
ATOM 891 O O . GLY A 1 109 ? -20.945 -17.573 -11.843 1.00 76.94 109 GLY A O 1
ATOM 892 N N . LYS A 1 110 ? -19.959 -19.047 -10.443 1.00 81.75 110 LYS A N 1
ATOM 893 C CA . LYS A 1 110 ? -21.060 -19.094 -9.464 1.00 81.75 110 LYS A CA 1
ATOM 894 C C . LYS A 1 110 ? -21.148 -17.767 -8.704 1.00 81.75 110 LYS A C 1
ATOM 896 O O . LYS A 1 110 ? -20.142 -17.254 -8.222 1.00 81.75 110 LYS A O 1
ATOM 901 N N . LYS A 1 111 ? -22.363 -17.223 -8.580 1.00 82.81 111 LYS A N 1
ATOM 902 C CA . LYS A 1 111 ? -22.634 -16.069 -7.712 1.00 82.81 111 LYS A CA 1
ATOM 903 C C . LYS A 1 111 ? -22.567 -16.512 -6.249 1.00 82.81 111 LYS A C 1
ATOM 905 O O . LYS A 1 111 ? -23.082 -17.574 -5.913 1.00 82.81 111 LYS A O 1
ATOM 910 N N . ILE A 1 112 ? -21.966 -15.689 -5.395 1.00 82.38 112 ILE A N 1
ATOM 911 C CA . ILE A 1 112 ? -21.911 -15.912 -3.946 1.00 82.38 112 ILE A CA 1
ATOM 912 C C . ILE A 1 112 ? -23.045 -15.100 -3.316 1.00 82.38 112 ILE A C 1
ATOM 914 O O . ILE A 1 112 ? -23.154 -13.903 -3.579 1.00 82.38 112 ILE A O 1
ATOM 918 N N . ASN A 1 113 ? -23.900 -15.747 -2.521 1.00 83.38 113 ASN A N 1
ATOM 919 C CA . ASN A 1 113 ? -24.967 -15.068 -1.786 1.00 83.38 113 ASN A CA 1
ATOM 920 C C . ASN A 1 113 ? -24.404 -14.516 -0.467 1.00 83.38 113 ASN A C 1
ATOM 922 O O . ASN A 1 113 ? -23.952 -15.287 0.381 1.00 83.38 113 ASN A O 1
ATOM 926 N N . ILE A 1 114 ? -24.371 -13.191 -0.321 1.00 78.81 114 ILE A N 1
ATOM 927 C CA . ILE A 1 114 ? -23.702 -12.495 0.786 1.00 78.81 114 ILE A CA 1
ATOM 928 C C . ILE A 1 114 ? -24.693 -11.488 1.374 1.00 78.81 114 ILE A C 1
ATOM 930 O O . ILE A 1 114 ? -25.226 -10.653 0.645 1.00 78.81 114 ILE A O 1
ATOM 934 N N . SER A 1 115 ? -24.933 -11.554 2.687 1.00 82.50 115 SER A N 1
ATOM 935 C CA . SER A 1 115 ? -25.776 -10.578 3.385 1.00 82.50 115 SER A CA 1
ATOM 936 C C . SER A 1 115 ? -25.117 -9.196 3.399 1.00 82.50 115 SER A C 1
ATOM 938 O O . SER A 1 115 ? -23.893 -9.083 3.513 1.00 82.50 115 SER A O 1
ATOM 940 N N . ALA A 1 116 ? -25.921 -8.133 3.319 1.00 76.44 116 ALA A N 1
ATOM 941 C CA . ALA A 1 116 ? -25.415 -6.764 3.367 1.00 76.44 116 ALA A CA 1
ATOM 942 C C . ALA A 1 116 ? -24.541 -6.539 4.616 1.00 76.44 116 ALA A C 1
ATOM 944 O O . ALA A 1 116 ? -24.849 -7.017 5.706 1.00 76.44 116 ALA A O 1
ATOM 945 N N . GLY A 1 117 ? -23.408 -5.855 4.439 1.00 75.50 117 GLY A N 1
ATOM 946 C CA . GLY A 1 117 ? -22.449 -5.594 5.518 1.00 75.50 117 GLY A CA 1
ATOM 947 C C . GLY A 1 117 ? -21.529 -6.766 5.887 1.00 75.50 117 GLY A C 1
ATOM 948 O O . GLY A 1 117 ? -20.598 -6.568 6.669 1.00 75.50 117 GLY A O 1
ATOM 949 N N . LYS A 1 118 ? -21.712 -7.964 5.311 1.00 74.50 118 LYS A N 1
ATOM 950 C CA . LYS A 1 118 ? -20.828 -9.107 5.572 1.00 74.50 118 LYS A CA 1
ATOM 951 C C . LYS A 1 118 ? -19.560 -9.018 4.723 1.00 74.50 118 LYS A C 1
ATOM 953 O O . LYS A 1 118 ? -19.604 -9.020 3.496 1.00 74.50 118 LYS A O 1
ATOM 958 N N . SER A 1 119 ? -18.411 -8.948 5.392 1.00 73.12 119 SER A N 1
ATOM 959 C CA . SER A 1 119 ? -17.102 -9.036 4.738 1.00 73.12 119 SER A CA 1
ATOM 960 C C . SER A 1 119 ? -16.819 -10.488 4.351 1.00 73.12 119 SER A C 1
ATOM 962 O O . SER A 1 119 ? -16.998 -11.371 5.182 1.00 73.12 119 SER A O 1
ATOM 964 N N . VAL A 1 120 ? -16.351 -10.727 3.122 1.00 77.00 120 VAL A N 1
ATOM 965 C CA . VAL A 1 120 ? -15.995 -12.065 2.615 1.00 77.00 120 VAL A CA 1
ATOM 966 C C . VAL A 1 120 ? -14.497 -12.123 2.336 1.00 77.00 120 VAL A C 1
ATOM 968 O O . VAL A 1 120 ? -13.961 -11.302 1.588 1.00 77.00 120 VAL A O 1
ATOM 971 N N . ARG A 1 121 ? -13.811 -13.079 2.956 1.00 73.88 121 ARG A N 1
ATOM 972 C CA . ARG A 1 121 ? -12.396 -13.404 2.749 1.00 73.88 121 ARG A CA 1
ATOM 973 C C . ARG A 1 121 ? -12.267 -14.619 1.833 1.00 73.88 121 ARG A C 1
ATOM 975 O O . ARG A 1 121 ? -13.208 -15.372 1.632 1.00 73.88 121 ARG A O 1
ATOM 982 N N . ILE A 1 122 ? -11.068 -14.850 1.304 1.00 75.94 122 ILE A N 1
ATOM 983 C CA . ILE A 1 122 ? -10.772 -16.021 0.456 1.00 75.94 122 ILE A CA 1
ATOM 984 C C . ILE A 1 122 ? -11.049 -17.346 1.181 1.00 75.94 122 ILE A C 1
ATOM 986 O O . ILE A 1 122 ? -11.524 -18.289 0.555 1.00 75.94 122 ILE A O 1
ATOM 990 N N . ASN A 1 123 ? -10.822 -17.399 2.496 1.00 75.62 123 ASN A N 1
ATOM 991 C CA . ASN A 1 123 ? -11.152 -18.571 3.310 1.00 75.62 123 ASN A CA 1
ATOM 992 C C . ASN A 1 123 ? -12.667 -18.804 3.415 1.00 75.62 123 ASN A C 1
ATOM 994 O O . ASN A 1 123 ? -13.083 -19.946 3.525 1.00 75.62 123 ASN A O 1
ATOM 998 N N . ASP A 1 124 ? -13.487 -17.756 3.299 1.00 73.44 124 ASP A N 1
ATOM 999 C CA . ASP A 1 124 ? -14.952 -17.862 3.353 1.00 73.44 124 ASP A CA 1
ATOM 1000 C C . ASP A 1 124 ? -15.549 -18.358 2.022 1.00 73.44 124 ASP A C 1
ATOM 1002 O O . ASP A 1 124 ? -16.730 -18.693 1.949 1.00 73.44 124 ASP A O 1
ATOM 1006 N N . ILE A 1 125 ? -14.741 -18.376 0.954 1.00 74.44 125 ILE A N 1
ATOM 1007 C CA . ILE A 1 125 ? -15.120 -18.826 -0.395 1.00 74.44 125 ILE A CA 1
ATOM 1008 C C . ILE A 1 125 ? -14.730 -20.297 -0.611 1.00 74.44 125 ILE A C 1
ATOM 1010 O O . ILE A 1 125 ? -15.327 -20.972 -1.449 1.00 74.44 125 ILE A O 1
ATOM 1014 N N . LYS A 1 126 ? -13.740 -20.808 0.135 1.00 60.22 126 LYS A N 1
ATOM 1015 C CA . LYS A 1 126 ? -13.290 -22.199 0.026 1.00 60.22 126 LYS A CA 1
ATOM 1016 C C . LYS A 1 126 ? -14.188 -23.122 0.858 1.00 60.22 126 LYS A C 1
ATOM 1018 O O . LYS A 1 126 ? -14.158 -23.079 2.084 1.00 60.22 126 LYS A O 1
ATOM 1023 N N . LYS A 1 127 ? -14.948 -23.966 0.162 1.00 51.38 127 LYS A N 1
ATOM 1024 C CA . LYS A 1 127 ? -15.437 -25.266 0.632 1.00 51.38 127 LYS A CA 1
ATOM 1025 C C . LYS A 1 127 ? -14.821 -26.332 -0.256 1.00 51.38 127 LYS A C 1
ATOM 1027 O O . LYS A 1 127 ? -14.778 -26.077 -1.482 1.00 51.38 127 LYS A O 1
#

Foldseek 3Di:
DQAVVLLVVLLVVLVVVVCVVDAFDDDPVCVVVSSVVSCVVCVVVRVVRVQVVCVCVCNVVNDCVSPVVPPPDPDVVVPVVVVVVVVVVVVVVVVCVVVDDPDPPDDDDDDDDDDPRDDDDPVNVDD

Secondary structure (DSSP, 8-state):
-TTHHHHHHHHHHHHHHHHHH--SSPPTTTHHHHHHHHHHHHHHHHHHHHHHHHHHTTTTTT-THHHHTTSPP--HHHHHHHHHHHHHHHHHHHHHHHS------PPPPPPP---TT----HHHH--

Solvent-accessible surface area (backbone atoms only — not comparable to full-atom values): 7864 Å² total; per-residue (Å²): 119,52,56,62,66,58,51,58,50,41,43,50,52,51,49,51,62,48,50,76,81,44,82,87,79,84,52,80,82,50,47,62,58,55,50,49,56,35,49,62,77,35,54,81,57,46,62,55,35,44,45,52,30,30,38,65,58,14,64,38,72,75,34,69,61,51,44,58,76,69,50,80,80,85,53,79,79,50,54,64,56,53,51,50,52,52,54,50,56,49,51,50,54,51,46,52,66,72,63,64,69,83,74,80,75,82,76,79,79,83,85,80,91,73,62,89,91,62,85,83,54,75,73,78,70,64,127

Radius of gyration: 24.98 Å; Cα contacts (8 Å, |Δi|>4): 49; chains: 1; bounding box: 46×36×58 Å

Mean predicted aligned error: 12.98 Å

Sequence (127 aa):
VAVFRPIKRCWRNTLDTWKVKNSGIIPKSEFPKLLRNTLEQLSESMKNNIKSGFSATGIYPFNKQKVLNKVPSRSEENDNDLSRSWTEAFVDILSDVRNKKDLVKKRRGKKINISAGKSVRINDIKK

pLDDT: mean 83.88, std 11.3, range [51.38, 96.88]

Organism: Schizaphis graminum (NCBI:txid13262)